Protein AF-A0A6B3EYC7-F1 (afdb_monomer_lite)

Secondary structure (DSSP, 8-state):
--EEEEEHHHHHTTT-S-SSGGGGGT-TTEEEEEEEEE-SSEEEEEEEEE-TTS-EEEEEEEEE---SS---SPPPGGGG--SSEEEEEE---------------SS----PPPGGGGS--

Radius of gyration: 22.08 Å; chains: 1; bounding box: 47×61×46 Å

pLDDT: mean 86.51, std 14.4, range [44.25, 98.5]

Structure (mmCIF, N/CA/C/O backbone):
data_AF-A0A6B3EYC7-F1
#
_entry.id   AF-A0A6B3EYC7-F1
#
loop_
_atom_site.group_PDB
_atom_site.id
_atom_site.type_symbol
_atom_site.label_atom_id
_atom_site.label_alt_id
_atom_site.label_comp_id
_atom_site.label_asym_id
_atom_site.label_entity_id
_atom_site.label_seq_id
_atom_site.pdbx_PDB_ins_code
_atom_site.Cartn_x
_atom_site.Cartn_y
_atom_site.Cartn_z
_atom_site.occupancy
_atom_site.B_iso_or_equiv
_atom_site.auth_seq_id
_atom_site.auth_comp_id
_atom_site.auth_asym_id
_atom_site.auth_atom_id
_atom_site.pdbx_PDB_model_num
ATOM 1 N N . MET A 1 1 ? 0.899 13.872 12.082 1.00 70.06 1 MET A N 1
ATOM 2 C CA . MET A 1 1 ? 0.372 12.594 11.564 1.00 70.06 1 MET A CA 1
ATOM 3 C C . MET A 1 1 ? 0.730 11.525 12.572 1.00 70.06 1 MET A C 1
ATOM 5 O O . MET A 1 1 ? 1.832 11.589 13.100 1.00 70.06 1 MET A O 1
ATOM 9 N N . THR A 1 2 ? -0.199 10.635 12.907 1.00 91.81 2 THR A N 1
ATOM 10 C CA . THR A 1 2 ? 0.110 9.493 13.775 1.00 91.81 2 THR A CA 1
ATOM 11 C C . THR A 1 2 ? 0.796 8.443 12.915 1.00 91.81 2 THR A C 1
ATOM 13 O O . THR A 1 2 ? 0.231 8.041 11.899 1.00 91.81 2 THR A O 1
ATOM 16 N N . THR A 1 3 ? 2.008 8.044 13.287 1.00 94.69 3 THR A N 1
ATOM 17 C CA . THR A 1 3 ? 2.764 6.989 12.608 1.00 94.69 3 THR A CA 1
ATOM 18 C C . THR A 1 3 ? 2.927 5.782 13.522 1.00 94.69 3 THR A C 1
ATOM 20 O O . THR A 1 3 ? 2.904 5.901 14.751 1.00 94.69 3 THR A O 1
ATOM 23 N N . ARG A 1 4 ? 3.073 4.610 12.910 1.00 96.19 4 ARG A N 1
ATOM 24 C CA . ARG A 1 4 ? 3.423 3.352 13.565 1.00 96.19 4 ARG A CA 1
ATOM 25 C C . ARG A 1 4 ? 4.529 2.688 12.754 1.00 96.19 4 ARG A C 1
ATOM 27 O O . ARG A 1 4 ? 4.495 2.731 11.530 1.00 96.19 4 ARG A O 1
ATOM 34 N N . GLN A 1 5 ? 5.489 2.080 13.439 1.00 97.19 5 GLN A N 1
ATOM 35 C CA . GLN A 1 5 ? 6.492 1.250 12.783 1.00 97.19 5 GLN A CA 1
ATOM 36 C C . GLN A 1 5 ? 5.984 -0.182 12.654 1.00 97.19 5 GLN A C 1
ATOM 38 O O . GLN A 1 5 ? 5.418 -0.730 13.605 1.00 97.19 5 GLN A O 1
ATOM 43 N N . PHE A 1 6 ? 6.203 -0.752 11.477 1.00 97.56 6 PHE A N 1
ATOM 44 C CA . PHE A 1 6 ? 6.027 -2.165 11.179 1.00 97.56 6 PHE A CA 1
ATOM 45 C C . PHE A 1 6 ? 7.372 -2.721 10.748 1.00 97.56 6 PHE A C 1
ATOM 47 O O . PHE A 1 6 ? 8.124 -2.041 10.057 1.00 97.56 6 PHE A O 1
ATOM 54 N N . THR A 1 7 ? 7.689 -3.941 11.143 1.00 97.25 7 THR A N 1
ATOM 55 C CA . THR A 1 7 ? 8.794 -4.671 10.527 1.00 97.25 7 THR A CA 1
ATOM 56 C C . THR A 1 7 ? 8.426 -5.061 9.099 1.00 97.25 7 THR A C 1
ATOM 58 O O . THR A 1 7 ? 7.249 -5.244 8.790 1.00 97.25 7 THR A O 1
ATOM 61 N N . VAL A 1 8 ? 9.424 -5.239 8.235 1.00 95.31 8 VAL A N 1
ATOM 62 C CA . VAL A 1 8 ? 9.197 -5.750 6.870 1.00 95.31 8 VAL A CA 1
ATOM 63 C C . VAL A 1 8 ? 8.467 -7.097 6.910 1.00 95.31 8 VAL A C 1
ATOM 65 O O . VAL A 1 8 ? 7.540 -7.310 6.143 1.00 95.31 8 VAL A O 1
ATOM 68 N N . SER A 1 9 ? 8.808 -7.963 7.871 1.00 95.62 9 SER A N 1
ATOM 69 C CA . SER A 1 9 ? 8.117 -9.244 8.075 1.00 95.62 9 SER A CA 1
ATOM 70 C C . SER A 1 9 ? 6.641 -9.072 8.442 1.00 95.62 9 SER A C 1
ATOM 72 O O . SER A 1 9 ? 5.804 -9.808 7.939 1.00 95.62 9 SER A O 1
ATOM 74 N N . GLU A 1 10 ? 6.306 -8.111 9.310 1.00 96.94 10 GLU A N 1
ATOM 75 C CA . GLU A 1 10 ? 4.906 -7.839 9.664 1.00 96.94 10 GLU A CA 1
ATOM 76 C C . GLU A 1 10 ? 4.110 -7.303 8.470 1.00 96.94 10 GLU A C 1
ATOM 78 O O . GLU A 1 10 ? 2.908 -7.535 8.395 1.00 96.94 10 GLU A O 1
ATOM 83 N N . LEU A 1 11 ? 4.753 -6.562 7.563 1.00 96.75 11 LEU A N 1
ATOM 84 C CA . LEU A 1 11 ? 4.118 -6.090 6.334 1.00 96.75 11 LEU A CA 1
ATOM 85 C C . LEU A 1 11 ? 3.932 -7.228 5.327 1.00 96.75 11 LEU A C 1
ATOM 87 O O . LEU A 1 11 ? 2.852 -7.343 4.756 1.00 96.75 11 LEU A O 1
ATOM 91 N N . ASP A 1 12 ? 4.920 -8.108 5.179 1.00 95.06 12 ASP A N 1
ATOM 92 C CA . ASP A 1 12 ? 4.841 -9.284 4.305 1.00 95.06 12 ASP A CA 1
ATOM 93 C C . ASP A 1 12 ? 3.698 -10.226 4.727 1.00 95.06 12 ASP A C 1
ATOM 95 O O . ASP A 1 12 ? 2.877 -10.622 3.901 1.00 95.06 12 ASP A O 1
ATOM 99 N N . ASP A 1 13 ? 3.540 -10.467 6.035 1.00 96.69 13 ASP A N 1
ATOM 100 C CA . ASP A 1 13 ? 2.414 -11.232 6.600 1.00 96.69 13 ASP A CA 1
ATOM 101 C C . ASP A 1 13 ? 1.037 -10.602 6.290 1.00 96.69 13 ASP A C 1
ATOM 103 O O . ASP A 1 13 ? 0.013 -11.289 6.303 1.00 96.69 13 ASP A O 1
ATOM 107 N N . LEU A 1 14 ? 0.997 -9.291 6.026 1.00 97.00 14 LEU A N 1
ATOM 108 C CA . LEU A 1 14 ? -0.201 -8.536 5.641 1.00 97.00 14 LEU A CA 1
ATOM 109 C C . LEU A 1 14 ? -0.358 -8.394 4.119 1.00 97.00 14 LEU A C 1
ATOM 111 O O . LEU A 1 14 ? -1.308 -7.740 3.684 1.00 97.00 14 LEU A O 1
ATOM 115 N N . GLY A 1 15 ? 0.549 -8.966 3.321 1.00 95.94 15 GLY A N 1
ATOM 116 C CA . GLY A 1 15 ? 0.579 -8.819 1.865 1.00 95.94 15 GLY A CA 1
ATOM 117 C C . GLY A 1 15 ? 1.003 -7.423 1.399 1.00 95.94 15 GLY A C 1
ATOM 118 O O . GLY A 1 15 ? 0.528 -6.952 0.370 1.00 95.94 15 GLY A O 1
ATOM 119 N N . VAL A 1 16 ? 1.832 -6.723 2.179 1.00 96.44 16 VAL A N 1
ATOM 120 C CA . VAL A 1 16 ? 2.273 -5.347 1.918 1.00 96.44 16 VAL A CA 1
ATOM 121 C C . VAL A 1 16 ? 3.765 -5.315 1.531 1.00 96.44 16 VAL A C 1
ATOM 123 O O . VAL A 1 16 ? 4.599 -5.701 2.349 1.00 96.44 16 VAL A O 1
ATOM 126 N N . PRO A 1 17 ? 4.133 -4.766 0.354 1.00 95.12 17 PRO A N 1
ATOM 127 C CA . PRO A 1 17 ? 3.236 -4.363 -0.728 1.00 95.12 17 PRO A CA 1
ATOM 128 C C . PRO A 1 17 ? 2.644 -5.586 -1.453 1.00 95.12 17 PRO A C 1
ATOM 130 O O . PRO A 1 17 ? 3.202 -6.681 -1.363 1.00 95.12 17 PRO A O 1
ATOM 133 N N . PRO A 1 18 ? 1.544 -5.415 -2.206 1.00 93.44 18 PRO A N 1
ATOM 134 C CA . PRO A 1 18 ? 1.041 -6.482 -3.062 1.00 93.44 18 PRO A CA 1
ATOM 135 C C . PRO A 1 18 ? 2.059 -6.814 -4.166 1.00 93.44 18 PRO A C 1
ATOM 137 O O . PRO A 1 18 ? 2.848 -5.956 -4.574 1.00 93.44 18 PRO A O 1
ATOM 140 N N . HIS A 1 19 ? 2.028 -8.043 -4.695 1.00 88.06 19 HIS A N 1
ATOM 141 C CA . HIS A 1 19 ? 2.902 -8.419 -5.81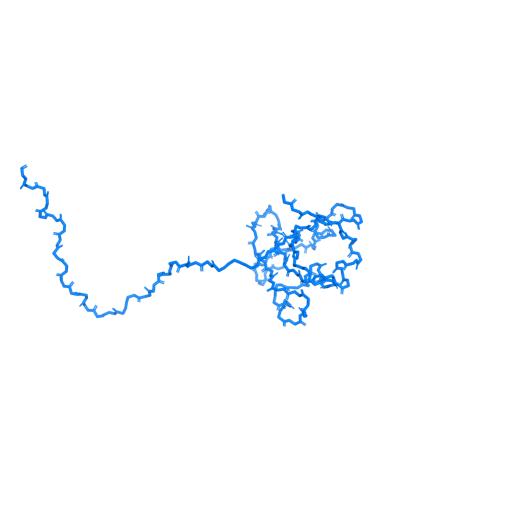4 1.00 88.06 19 HIS A CA 1
ATOM 142 C C . HIS A 1 19 ? 2.570 -7.624 -7.081 1.00 88.06 19 HIS A C 1
ATOM 144 O O . HIS A 1 19 ? 3.477 -7.262 -7.836 1.00 88.06 19 HIS A O 1
ATOM 150 N N . ARG A 1 20 ? 1.283 -7.340 -7.304 1.00 86.81 20 ARG A N 1
ATOM 151 C CA . ARG A 1 20 ? 0.780 -6.472 -8.365 1.00 86.81 20 ARG A CA 1
ATOM 152 C C . ARG A 1 20 ? -0.374 -5.596 -7.873 1.00 86.81 20 ARG A C 1
ATOM 154 O O . ARG A 1 20 ? -1.090 -6.002 -6.960 1.00 86.81 20 ARG A O 1
ATOM 161 N N . PRO A 1 21 ? -0.609 -4.424 -8.487 1.00 86.12 21 PRO A N 1
ATOM 162 C CA . PRO A 1 21 ? -1.718 -3.549 -8.107 1.00 86.12 21 PRO A CA 1
ATOM 163 C C . PRO A 1 21 ? -3.093 -4.227 -8.117 1.00 86.12 21 PRO A C 1
ATOM 165 O O . PRO A 1 21 ? -3.937 -3.902 -7.284 1.00 86.12 21 PRO A O 1
ATOM 168 N N . GLU A 1 22 ? -3.327 -5.155 -9.048 1.00 87.81 22 GLU A N 1
ATOM 169 C CA . GLU A 1 22 ? -4.579 -5.907 -9.156 1.00 87.81 22 GLU A CA 1
ATOM 170 C C . GLU A 1 22 ? -4.810 -6.902 -8.007 1.00 87.81 22 GLU A C 1
ATOM 172 O O . GLU A 1 22 ? -5.961 -7.191 -7.690 1.00 87.81 22 GLU A O 1
ATOM 177 N N . ASP A 1 23 ? -3.754 -7.355 -7.323 1.00 91.88 23 ASP A N 1
ATOM 178 C CA . ASP A 1 23 ? -3.860 -8.356 -6.250 1.00 91.88 23 ASP A CA 1
ATOM 179 C C . ASP A 1 23 ? -4.535 -7.794 -4.986 1.00 91.88 23 ASP A C 1
ATOM 181 O O . ASP A 1 23 ? -4.898 -8.543 -4.081 1.00 91.88 23 ASP A O 1
ATOM 185 N N . VAL A 1 24 ? -4.733 -6.472 -4.903 1.00 93.94 24 VAL A N 1
ATOM 186 C CA . VAL A 1 24 ? -5.447 -5.823 -3.791 1.00 93.94 24 VAL A CA 1
ATOM 187 C C . VAL A 1 24 ? -6.854 -6.391 -3.612 1.00 93.94 24 VAL A C 1
ATOM 189 O O . VAL A 1 24 ? -7.332 -6.471 -2.485 1.00 93.94 24 VAL A O 1
ATOM 192 N N . GLU A 1 25 ? -7.517 -6.796 -4.697 1.00 93.00 25 GLU A N 1
ATOM 193 C CA . GLU A 1 25 ? -8.865 -7.375 -4.629 1.00 93.00 25 GLU A CA 1
ATOM 194 C C . GLU A 1 25 ? -8.874 -8.795 -4.033 1.00 93.00 25 GLU A C 1
ATOM 196 O O . GLU A 1 25 ? -9.907 -9.236 -3.527 1.00 93.00 25 GLU A O 1
ATOM 201 N N . ASP A 1 26 ? -7.729 -9.483 -4.058 1.00 93.88 26 ASP A N 1
ATOM 202 C CA . ASP A 1 26 ? -7.566 -10.867 -3.605 1.00 93.88 26 ASP A CA 1
ATOM 203 C C . ASP A 1 26 ? -6.986 -10.976 -2.180 1.00 93.88 26 ASP A C 1
ATOM 205 O O . ASP A 1 26 ? -6.977 -12.066 -1.598 1.00 93.88 26 ASP A O 1
ATOM 209 N N . ILE A 1 27 ? -6.504 -9.871 -1.596 1.00 94.81 27 ILE A N 1
ATOM 210 C CA . ILE A 1 27 ? -5.878 -9.838 -0.265 1.00 94.81 27 ILE A CA 1
ATOM 211 C C . ILE A 1 27 ? -6.773 -9.077 0.725 1.00 94.81 27 ILE A C 1
ATOM 213 O O . ILE A 1 27 ? -6.837 -7.851 0.713 1.00 94.81 27 ILE A O 1
ATOM 217 N N . ASP A 1 28 ? -7.395 -9.806 1.660 1.00 95.50 28 ASP A N 1
ATOM 218 C CA . ASP A 1 28 ? -8.391 -9.286 2.620 1.00 95.50 28 ASP A CA 1
ATOM 219 C C . ASP A 1 28 ? -7.927 -8.081 3.464 1.00 95.50 28 ASP A C 1
ATOM 221 O O . ASP A 1 28 ? -8.739 -7.276 3.929 1.00 95.50 28 ASP A O 1
ATOM 225 N N . THR A 1 29 ? -6.627 -7.975 3.733 1.00 97.19 29 THR A N 1
ATOM 226 C CA . THR A 1 29 ? -6.035 -6.894 4.533 1.00 97.19 29 THR A CA 1
ATOM 227 C C . THR A 1 29 ? -5.819 -5.617 3.731 1.00 97.19 29 THR A C 1
ATOM 229 O O . THR A 1 29 ? -5.694 -4.552 4.340 1.00 97.19 29 THR A O 1
ATOM 232 N N . LEU A 1 30 ? -5.776 -5.679 2.399 1.00 97.56 30 LEU A N 1
ATOM 233 C CA . LEU A 1 30 ? -5.515 -4.529 1.540 1.00 97.56 30 LEU A CA 1
ATOM 234 C C . LEU A 1 30 ? -6.822 -3.840 1.142 1.00 97.56 30 LEU A C 1
ATOM 236 O O . LEU A 1 30 ? -7.846 -4.466 0.901 1.00 97.56 30 LEU A O 1
ATOM 240 N N . LEU A 1 31 ? -6.789 -2.511 1.091 1.00 96.75 31 LEU A N 1
ATOM 241 C CA . LEU A 1 31 ? -7.947 -1.683 0.745 1.00 96.75 31 LEU A CA 1
ATOM 242 C C . LEU A 1 31 ? -7.758 -0.938 -0.572 1.00 96.75 31 LEU A C 1
ATOM 244 O O . LEU A 1 31 ? -8.731 -0.669 -1.274 1.00 96.75 31 LEU A O 1
ATOM 248 N N . ALA A 1 32 ? -6.526 -0.524 -0.857 1.00 96.00 32 ALA A N 1
ATOM 249 C CA . ALA A 1 32 ? -6.180 0.202 -2.066 1.00 96.00 32 ALA A CA 1
ATOM 250 C C . ALA A 1 32 ? -4.673 0.141 -2.303 1.00 96.00 32 ALA A C 1
ATOM 252 O O . ALA A 1 32 ? -3.889 0.120 -1.352 1.00 96.00 32 ALA A O 1
ATOM 253 N N . ASP A 1 33 ? -4.287 0.219 -3.569 1.00 96.62 33 ASP A N 1
ATOM 254 C CA . ASP A 1 33 ? -2.923 0.507 -3.986 1.00 96.62 33 ASP A CA 1
ATOM 255 C C . ASP A 1 33 ? -2.944 1.651 -5.001 1.00 96.62 33 ASP A C 1
ATOM 257 O O . ASP A 1 33 ? -3.498 1.555 -6.099 1.00 96.62 33 ASP A O 1
ATOM 261 N N . GLU A 1 34 ? -2.390 2.782 -4.592 1.00 95.25 34 GLU A N 1
ATOM 262 C CA . GLU A 1 34 ? -2.519 4.049 -5.287 1.00 95.25 34 GLU A CA 1
ATOM 263 C C . GLU A 1 34 ? -1.196 4.439 -5.937 1.00 95.25 34 GLU A C 1
ATOM 265 O O . GLU A 1 34 ? -0.135 4.425 -5.315 1.00 95.25 34 GLU A O 1
ATOM 270 N N . TYR A 1 35 ? -1.262 4.879 -7.189 1.00 94.62 35 TYR A N 1
ATOM 271 C CA . TYR A 1 35 ? -0.135 5.553 -7.819 1.00 94.62 35 TYR A CA 1
ATOM 272 C C . TYR A 1 35 ? 0.099 6.926 -7.164 1.00 94.62 35 TYR A C 1
ATOM 274 O O . TYR A 1 35 ? -0.834 7.723 -7.046 1.00 94.62 35 TYR A O 1
ATOM 282 N N . VAL A 1 36 ? 1.349 7.219 -6.785 1.00 96.44 36 VAL A N 1
ATOM 283 C CA . VAL A 1 36 ? 1.749 8.517 -6.215 1.00 96.44 36 VAL A CA 1
ATOM 284 C C . VAL A 1 36 ? 2.482 9.350 -7.261 1.00 96.44 36 VAL A C 1
ATOM 286 O O . VAL A 1 36 ? 2.041 10.445 -7.613 1.00 96.44 36 VAL A O 1
ATOM 289 N N . THR A 1 37 ? 3.607 8.840 -7.768 1.00 95.81 37 THR A N 1
ATOM 290 C CA . THR A 1 37 ? 4.427 9.534 -8.767 1.00 95.81 37 THR A CA 1
ATOM 291 C C . THR A 1 37 ? 5.349 8.578 -9.518 1.00 95.81 37 THR A C 1
ATOM 293 O O . THR A 1 37 ? 5.767 7.548 -9.000 1.00 95.81 37 THR A O 1
ATOM 296 N N . THR A 1 38 ? 5.745 8.953 -10.729 1.00 94.12 38 THR A N 1
ATOM 297 C CA . THR A 1 38 ? 6.853 8.336 -11.459 1.00 94.12 38 THR A CA 1
ATOM 298 C C . THR A 1 38 ? 8.182 8.902 -10.954 1.00 94.12 38 THR A C 1
ATOM 300 O O . THR A 1 38 ? 8.332 10.115 -10.794 1.00 94.12 38 THR A O 1
ATOM 303 N N . LEU A 1 39 ? 9.149 8.020 -10.713 1.00 90.62 39 LEU A N 1
ATOM 304 C CA . LEU A 1 39 ? 10.559 8.332 -10.485 1.00 90.62 39 LEU A CA 1
ATOM 305 C C . LEU A 1 39 ? 11.345 8.132 -11.794 1.00 90.62 39 LEU A C 1
ATOM 307 O O . LEU A 1 39 ? 10.773 7.961 -12.868 1.00 90.62 39 LEU A O 1
ATOM 311 N N . LYS A 1 40 ? 12.682 8.184 -11.749 1.00 88.12 40 LYS A N 1
ATOM 312 C CA . LYS A 1 40 ? 13.495 8.112 -12.976 1.00 88.12 40 LYS A CA 1
ATOM 313 C C . LYS A 1 40 ? 13.352 6.775 -13.721 1.00 88.12 40 LYS A C 1
ATOM 315 O O . LYS A 1 40 ? 13.367 6.777 -14.948 1.00 88.12 40 LYS A O 1
ATOM 320 N N . TYR A 1 41 ? 13.262 5.665 -12.989 1.00 86.38 41 TYR A N 1
ATOM 321 C CA . TYR A 1 41 ? 13.231 4.306 -13.555 1.00 86.38 41 TYR A CA 1
ATOM 322 C C . TYR A 1 41 ? 12.137 3.415 -12.955 1.00 86.38 41 TYR A C 1
ATOM 324 O O . TYR A 1 41 ? 11.974 2.269 -13.357 1.00 86.38 41 TYR A O 1
ATOM 332 N N . THR A 1 42 ? 11.413 3.944 -11.983 1.00 91.25 42 THR A N 1
ATOM 333 C CA . THR A 1 42 ? 10.500 3.241 -11.084 1.00 91.25 42 THR A CA 1
ATOM 334 C C . THR A 1 42 ? 9.329 4.169 -10.796 1.00 91.25 42 THR A C 1
ATOM 336 O O . THR A 1 42 ? 9.297 5.314 -11.257 1.00 91.25 42 THR A O 1
ATOM 339 N N . GLN A 1 43 ? 8.346 3.699 -10.049 1.00 92.81 43 GLN A N 1
ATOM 340 C CA . GLN A 1 43 ? 7.246 4.513 -9.556 1.00 92.81 43 GLN A CA 1
ATOM 341 C C . GLN A 1 43 ? 7.129 4.369 -8.051 1.00 92.81 43 GLN A C 1
ATOM 343 O O . GLN A 1 43 ? 7.379 3.308 -7.489 1.00 92.81 43 GLN A O 1
ATOM 348 N N . GLN A 1 44 ? 6.701 5.448 -7.420 1.00 96.06 44 GLN A N 1
ATOM 349 C CA . GLN A 1 44 ? 6.280 5.443 -6.040 1.00 96.06 44 GLN A CA 1
ATOM 350 C C . GLN A 1 44 ? 4.778 5.169 -5.986 1.00 96.06 44 GLN A C 1
ATOM 352 O O . GLN A 1 44 ? 3.980 5.809 -6.685 1.00 96.06 44 GLN A O 1
ATOM 357 N N . ARG A 1 45 ? 4.403 4.210 -5.149 1.00 96.62 45 ARG A N 1
ATOM 358 C CA . ARG A 1 45 ? 3.026 3.794 -4.901 1.00 96.62 45 ARG A CA 1
ATOM 359 C C . ARG A 1 45 ? 2.731 3.867 -3.412 1.00 96.62 45 ARG A C 1
ATOM 361 O O . ARG A 1 45 ? 3.646 3.949 -2.593 1.00 96.62 45 ARG A O 1
ATOM 368 N N . ARG A 1 46 ? 1.450 3.868 -3.065 1.00 97.56 46 ARG A N 1
ATOM 369 C CA . ARG A 1 46 ? 0.967 3.902 -1.690 1.00 97.56 46 ARG A CA 1
ATOM 370 C C . ARG A 1 46 ? -0.092 2.837 -1.500 1.00 97.56 46 ARG A C 1
ATOM 372 O O . ARG A 1 46 ? -1.192 2.961 -2.031 1.00 97.56 46 ARG A O 1
ATOM 379 N N . VAL A 1 47 ? 0.220 1.852 -0.673 1.00 97.81 47 VAL A N 1
ATOM 380 C CA . VAL A 1 47 ? -0.726 0.810 -0.284 1.00 97.81 47 VAL A CA 1
ATOM 381 C C . VAL A 1 47 ? -1.401 1.179 1.029 1.00 97.81 47 VAL A C 1
ATOM 383 O O . VAL A 1 47 ? -0.770 1.703 1.950 1.00 97.81 47 VAL A O 1
ATOM 386 N N . ILE A 1 48 ? -2.705 0.930 1.093 1.00 98.19 48 ILE A N 1
ATOM 387 C CA . ILE A 1 48 ? -3.562 1.155 2.254 1.00 98.19 48 ILE A CA 1
ATOM 388 C C . ILE A 1 48 ? -4.051 -0.205 2.742 1.00 98.19 48 ILE A C 1
ATOM 390 O O . ILE A 1 48 ? -4.613 -0.968 1.959 1.00 98.19 48 ILE A O 1
ATOM 394 N N . PHE A 1 49 ? -3.876 -0.491 4.029 1.00 98.25 49 PHE A N 1
ATOM 395 C CA . PHE A 1 49 ? -4.177 -1.797 4.612 1.00 98.25 49 PHE A CA 1
ATOM 396 C C . PHE A 1 49 ? -4.773 -1.690 6.020 1.00 98.25 49 PHE A C 1
ATOM 398 O O . PHE A 1 49 ? -4.605 -0.684 6.716 1.00 98.25 49 PHE A O 1
ATOM 405 N N . VAL A 1 50 ? -5.478 -2.735 6.447 1.00 98.06 50 VAL A N 1
ATOM 406 C CA . VAL A 1 50 ? -5.993 -2.913 7.809 1.00 98.06 50 VAL A CA 1
ATOM 407 C C . VAL A 1 50 ? -5.013 -3.773 8.601 1.00 98.06 50 VAL A C 1
ATOM 409 O O . VAL A 1 50 ? -4.745 -4.916 8.244 1.00 98.06 50 VAL A O 1
ATOM 412 N N . ALA A 1 51 ? -4.481 -3.230 9.694 1.00 97.44 51 ALA A N 1
ATOM 413 C CA . ALA A 1 51 ? -3.582 -3.957 10.583 1.00 97.44 51 ALA A CA 1
ATOM 414 C C . ALA A 1 51 ? -4.359 -4.831 11.595 1.00 97.44 51 ALA A C 1
ATOM 416 O O . ALA A 1 51 ? -5.553 -4.611 11.821 1.0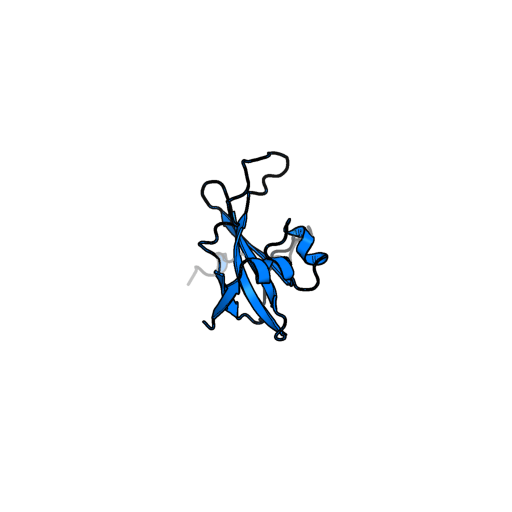0 97.44 51 ALA A O 1
ATOM 417 N N . PRO A 1 52 ? -3.697 -5.780 12.293 1.00 96.50 52 PRO A N 1
ATOM 418 C CA . PRO A 1 52 ? -4.353 -6.670 13.263 1.00 96.50 52 PRO A CA 1
ATOM 419 C C . PRO A 1 52 ? -5.011 -5.963 14.459 1.00 96.50 52 PRO A C 1
ATOM 421 O O . PRO A 1 52 ? -5.845 -6.546 15.147 1.00 96.50 52 PRO A O 1
ATOM 424 N N . ASP A 1 53 ? -4.646 -4.706 14.724 1.00 95.62 53 ASP A N 1
ATOM 425 C CA . ASP A 1 53 ? -5.285 -3.864 15.743 1.00 95.62 53 ASP A CA 1
ATOM 426 C C . ASP A 1 53 ? -6.613 -3.234 15.270 1.00 95.62 53 ASP A C 1
ATOM 428 O O . ASP A 1 53 ? -7.251 -2.493 16.024 1.00 95.62 53 ASP A O 1
ATOM 432 N N . GLY A 1 54 ? -7.033 -3.530 14.036 1.00 96.19 54 GLY A N 1
ATOM 433 C CA . GLY A 1 54 ? -8.254 -3.038 13.405 1.00 96.19 54 GLY A CA 1
ATOM 434 C C . GLY A 1 54 ? -8.153 -1.610 12.866 1.00 96.19 54 GLY A C 1
ATOM 435 O O . GLY A 1 54 ? -9.169 -1.059 12.440 1.00 96.19 54 GLY A O 1
ATOM 436 N N . ARG A 1 55 ? -6.969 -0.984 12.897 1.00 97.38 55 ARG A N 1
ATOM 437 C CA . ARG A 1 55 ? -6.745 0.358 12.345 1.00 97.38 55 ARG A CA 1
ATOM 438 C C . ARG A 1 55 ? -6.235 0.285 10.915 1.00 97.38 55 ARG A C 1
ATOM 440 O O . ARG A 1 55 ? -5.631 -0.699 10.497 1.00 97.38 55 ARG A O 1
ATOM 447 N N . THR A 1 56 ? -6.470 1.361 10.173 1.00 98.12 56 THR A N 1
ATOM 448 C CA . THR A 1 56 ? -6.033 1.485 8.784 1.00 98.12 56 THR A CA 1
ATOM 449 C C . THR A 1 56 ? -4.754 2.299 8.705 1.00 98.12 56 THR A C 1
ATOM 451 O O . THR A 1 56 ? -4.659 3.390 9.274 1.00 98.12 56 THR A O 1
ATOM 454 N N . TYR A 1 57 ? -3.787 1.785 7.960 1.00 98.50 57 TYR A N 1
ATOM 455 C CA . TYR A 1 57 ? -2.496 2.414 7.744 1.00 98.50 57 TYR A CA 1
ATOM 456 C C . TYR A 1 57 ? -2.202 2.535 6.252 1.00 98.50 57 TYR A C 1
ATOM 458 O O . TYR A 1 57 ? -2.773 1.816 5.435 1.00 98.50 57 TYR A O 1
ATOM 466 N N . ALA A 1 58 ? -1.323 3.469 5.908 1.00 98.12 58 ALA A N 1
ATOM 467 C CA . ALA A 1 58 ? -0.785 3.629 4.571 1.00 98.12 58 ALA A CA 1
ATOM 468 C C . ALA A 1 58 ? 0.741 3.624 4.620 1.00 98.12 58 ALA A C 1
ATOM 470 O O . ALA A 1 58 ? 1.334 4.276 5.485 1.00 98.12 58 ALA A O 1
ATOM 471 N N . VAL A 1 59 ? 1.359 2.922 3.676 1.00 97.75 59 VAL A N 1
ATOM 472 C CA . VAL A 1 59 ? 2.810 2.910 3.492 1.00 97.75 59 VAL A CA 1
ATOM 473 C C . VAL A 1 59 ? 3.137 3.158 2.026 1.00 97.75 59 VAL A C 1
ATOM 475 O O . VAL A 1 59 ? 2.434 2.690 1.129 1.00 97.75 59 VAL A O 1
ATOM 478 N N . GLU A 1 60 ? 4.172 3.954 1.788 1.00 97.25 60 GLU A N 1
ATOM 479 C CA . GLU A 1 60 ? 4.695 4.177 0.445 1.00 97.25 60 GLU A CA 1
ATOM 480 C C . GLU A 1 60 ? 5.768 3.136 0.139 1.00 97.25 60 GLU A C 1
ATOM 482 O O . GLU A 1 60 ? 6.525 2.734 1.022 1.00 97.25 60 GLU A O 1
ATOM 487 N N . TYR A 1 61 ? 5.821 2.695 -1.110 1.00 96.06 61 TYR A N 1
ATOM 488 C CA . TYR A 1 61 ? 6.808 1.739 -1.590 1.00 96.06 61 TYR A CA 1
ATOM 489 C C . TYR A 1 61 ? 7.164 2.042 -3.047 1.00 96.06 61 TYR A C 1
ATOM 491 O O . TYR A 1 61 ? 6.405 2.679 -3.786 1.00 96.06 61 TYR A O 1
ATOM 499 N N . GLU A 1 62 ? 8.350 1.617 -3.452 1.00 94.50 62 GLU A N 1
ATOM 500 C CA . GLU A 1 62 ? 8.863 1.740 -4.804 1.00 94.50 62 GLU A CA 1
ATOM 501 C C . GLU A 1 62 ? 8.568 0.459 -5.588 1.00 94.50 62 GLU A C 1
ATOM 503 O O . GLU A 1 62 ? 8.867 -0.652 -5.150 1.00 94.50 62 GLU A O 1
ATOM 508 N N . ALA A 1 63 ? 7.988 0.623 -6.771 1.00 91.44 63 ALA A N 1
ATOM 509 C CA . ALA A 1 63 ? 7.639 -0.459 -7.676 1.00 91.44 63 ALA A CA 1
ATOM 510 C C . ALA A 1 63 ? 8.199 -0.197 -9.076 1.00 91.44 63 ALA A C 1
ATOM 512 O O . ALA A 1 63 ? 8.534 0.933 -9.447 1.00 91.44 63 ALA A O 1
ATOM 513 N N . GLN A 1 64 ? 8.263 -1.247 -9.889 1.00 89.00 64 GLN A N 1
ATOM 514 C CA . GLN A 1 64 ? 8.581 -1.104 -11.307 1.00 89.00 64 GLN A CA 1
ATOM 515 C C . GLN A 1 64 ? 7.511 -0.283 -12.027 1.00 89.00 64 GLN A C 1
ATOM 517 O O . GLN A 1 64 ? 6.347 -0.250 -11.620 1.00 89.00 64 GLN A O 1
ATOM 522 N N . LEU A 1 65 ? 7.915 0.388 -13.105 1.00 86.69 65 LEU A N 1
ATOM 523 C CA . LEU A 1 65 ? 6.971 1.046 -13.999 1.00 86.69 65 LEU A CA 1
ATOM 524 C C . LEU A 1 65 ? 6.136 -0.007 -14.729 1.00 86.69 65 LEU A C 1
ATOM 526 O O . LEU A 1 65 ? 6.688 -0.870 -15.405 1.00 86.69 65 LEU A O 1
ATOM 530 N N . ASP A 1 66 ? 4.816 0.116 -14.641 1.00 73.69 66 ASP A N 1
ATOM 531 C CA . ASP A 1 66 ? 3.893 -0.666 -15.457 1.00 73.69 66 ASP A CA 1
ATOM 532 C C . ASP A 1 66 ? 3.764 -0.006 -16.840 1.00 73.69 66 ASP A C 1
ATOM 534 O O . ASP A 1 66 ? 2.978 0.923 -17.045 1.00 73.69 66 ASP A O 1
ATOM 538 N N . LEU A 1 67 ? 4.629 -0.416 -17.773 1.00 72.75 67 LEU A N 1
ATOM 539 C CA . LEU A 1 67 ? 4.634 0.055 -19.165 1.00 72.75 67 LEU A CA 1
ATOM 540 C C . LEU A 1 67 ? 4.041 -0.982 -20.137 1.00 72.75 67 LEU A C 1
ATOM 542 O O . LEU A 1 67 ? 4.313 -0.919 -21.341 1.00 72.75 67 LEU A O 1
ATOM 546 N N . GLY A 1 68 ? 3.235 -1.927 -19.640 1.00 71.25 68 GLY A N 1
ATOM 547 C CA . GLY A 1 68 ? 2.690 -3.028 -20.436 1.00 71.25 68 GLY A CA 1
ATOM 548 C C . GLY A 1 68 ? 3.769 -4.024 -20.876 1.00 71.25 68 GLY A C 1
ATOM 549 O O . GLY A 1 68 ? 4.598 -4.440 -20.076 1.00 71.25 68 GLY A O 1
ATOM 550 N N . ASP A 1 69 ? 3.784 -4.391 -22.162 1.00 62.62 69 ASP A N 1
ATOM 551 C CA . ASP A 1 69 ? 4.638 -5.459 -22.727 1.00 62.62 69 ASP A CA 1
ATOM 552 C C . ASP A 1 69 ? 6.156 -5.156 -22.744 1.00 62.62 69 ASP A C 1
ATOM 554 O O . ASP A 1 69 ? 6.947 -5.923 -23.299 1.00 62.62 69 ASP A O 1
ATOM 558 N N . PHE A 1 70 ? 6.590 -4.027 -22.184 1.00 60.81 70 PHE A N 1
ATOM 559 C CA . PHE A 1 70 ? 8.001 -3.672 -22.082 1.00 60.81 70 PHE A CA 1
ATOM 560 C C . PHE A 1 70 ? 8.521 -4.019 -20.689 1.00 60.81 70 PHE A C 1
ATOM 562 O O . PHE A 1 70 ? 8.347 -3.255 -19.743 1.00 60.81 70 PHE A O 1
ATOM 569 N N . GLU A 1 71 ? 9.203 -5.159 -20.579 1.00 54.84 71 GLU A N 1
ATOM 570 C CA . GLU A 1 71 ? 9.916 -5.536 -19.358 1.00 54.84 71 GLU A CA 1
ATOM 571 C C . GLU A 1 71 ? 11.023 -4.507 -19.066 1.00 54.84 71 GLU A C 1
ATOM 573 O O . GLU A 1 71 ? 11.960 -4.331 -19.853 1.00 54.84 71 GLU A O 1
ATOM 578 N N . LEU A 1 72 ? 10.924 -3.809 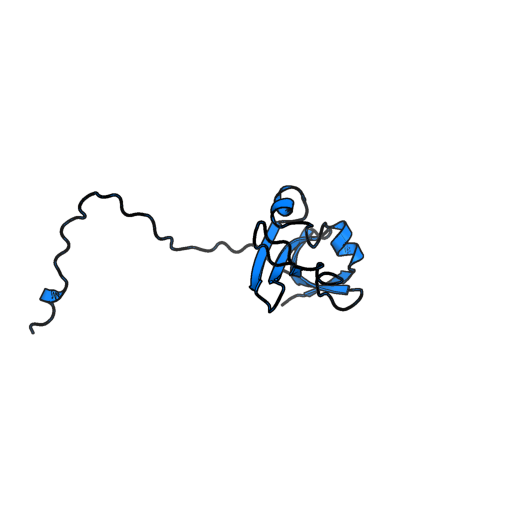-17.932 1.00 65.75 72 LEU A N 1
ATOM 579 C CA . LEU A 1 72 ? 11.979 -2.930 -17.436 1.00 65.75 72 LEU A CA 1
ATOM 580 C C . LEU A 1 72 ? 12.562 -3.465 -16.133 1.00 65.75 72 LEU A C 1
ATOM 582 O O . LEU A 1 72 ? 11.905 -3.420 -15.100 1.00 65.75 72 LEU A O 1
ATOM 586 N N . GLY A 1 73 ? 13.847 -3.820 -16.197 1.00 64.06 73 GLY A N 1
ATOM 587 C CA . GLY A 1 73 ? 14.751 -3.944 -15.052 1.00 64.06 73 GLY A CA 1
ATOM 588 C C . GLY A 1 73 ? 14.356 -4.978 -13.999 1.00 64.06 73 GLY A C 1
ATOM 589 O O . GLY A 1 73 ? 13.353 -5.670 -14.114 1.00 64.06 73 GLY A O 1
ATOM 590 N N . ASP A 1 74 ? 15.177 -5.073 -12.959 1.00 71.75 74 ASP A N 1
ATOM 591 C CA . ASP A 1 74 ? 14.827 -5.789 -11.734 1.00 71.75 74 ASP A CA 1
ATOM 592 C C . ASP A 1 74 ? 13.984 -4.873 -10.831 1.00 71.75 74 ASP A C 1
ATOM 594 O O . ASP A 1 74 ? 14.081 -3.641 -10.945 1.00 71.75 74 ASP A O 1
ATOM 598 N N . PRO A 1 75 ? 13.113 -5.420 -9.967 1.00 75.25 75 PRO A N 1
ATOM 599 C CA . PRO A 1 75 ? 12.384 -4.605 -9.008 1.00 75.25 75 PRO A CA 1
ATOM 600 C C . PRO A 1 75 ? 13.360 -3.889 -8.062 1.00 75.25 75 PRO A C 1
ATOM 602 O O . PRO A 1 75 ? 14.463 -4.395 -7.818 1.00 75.25 75 PRO A O 1
ATOM 605 N N . PRO A 1 76 ? 12.984 -2.713 -7.524 1.00 84.44 76 PRO A N 1
ATOM 606 C CA . PRO A 1 76 ? 13.771 -2.054 -6.491 1.00 84.44 76 PRO A CA 1
ATOM 607 C C . PRO A 1 76 ? 14.035 -3.021 -5.331 1.00 84.44 76 PRO A C 1
ATOM 609 O O . PRO A 1 76 ? 13.113 -3.737 -4.926 1.00 84.44 76 PRO A O 1
ATOM 612 N N . PRO A 1 77 ? 15.261 -3.056 -4.784 1.00 85.75 77 PRO A N 1
ATOM 613 C CA . PRO A 1 77 ? 15.533 -3.858 -3.601 1.00 85.75 77 PRO A CA 1
ATOM 614 C C . PRO A 1 77 ? 14.640 -3.385 -2.454 1.00 85.75 77 PRO A C 1
ATOM 616 O O . PRO A 1 77 ? 14.465 -2.179 -2.267 1.00 85.75 77 PRO A O 1
ATOM 619 N N . ASP A 1 78 ? 14.060 -4.342 -1.730 1.00 88.81 78 ASP A N 1
ATOM 620 C CA . ASP A 1 78 ? 13.225 -4.118 -0.544 1.00 88.81 78 ASP A CA 1
ATOM 621 C C . ASP A 1 78 ? 12.135 -3.052 -0.743 1.00 88.81 78 ASP A C 1
ATOM 623 O O . ASP A 1 78 ? 11.781 -2.320 0.177 1.00 88.81 78 ASP A O 1
ATOM 627 N N . TYR A 1 79 ? 11.619 -2.932 -1.973 1.00 91.50 79 TYR A N 1
ATOM 628 C CA . TYR A 1 79 ? 10.590 -1.958 -2.342 1.00 91.50 79 TYR A CA 1
ATOM 629 C C . TYR A 1 79 ? 10.984 -0.501 -2.039 1.00 91.50 79 TYR A C 1
ATOM 631 O O . TYR A 1 79 ? 10.127 0.344 -1.785 1.00 91.50 79 TYR A O 1
ATOM 639 N N . GLY A 1 80 ? 12.286 -0.194 -2.037 1.00 90.81 80 GLY A N 1
ATOM 640 C CA . GLY A 1 80 ? 12.805 1.130 -1.687 1.00 90.81 80 GLY A CA 1
ATOM 641 C C . GLY A 1 80 ? 12.711 1.470 -0.194 1.00 90.81 80 GLY A C 1
A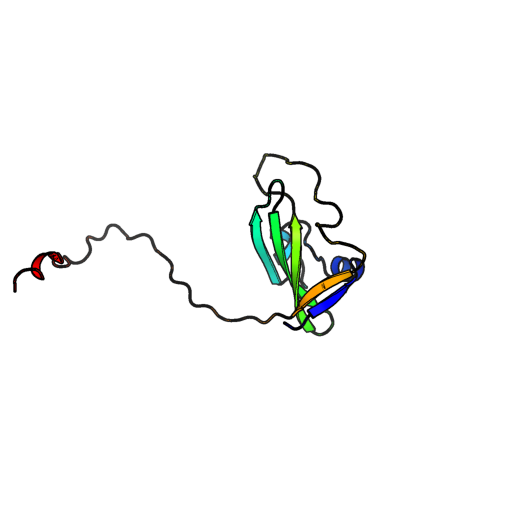TOM 642 O O . GLY A 1 80 ? 12.857 2.637 0.169 1.00 90.81 80 GLY A O 1
ATOM 643 N N . TRP A 1 81 ? 12.450 0.488 0.674 1.00 94.56 81 TRP A N 1
ATOM 644 C CA . T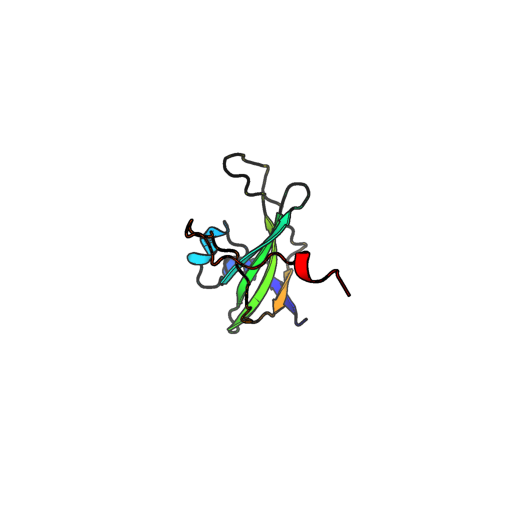RP A 1 81 ? 12.472 0.672 2.122 1.00 94.56 81 TRP A CA 1
ATOM 645 C C . TRP A 1 81 ? 13.892 0.596 2.677 1.00 94.56 81 TRP A C 1
ATOM 647 O O . TRP A 1 81 ? 14.679 -0.282 2.329 1.00 94.56 81 TRP A O 1
ATOM 657 N N . ASP A 1 82 ? 14.203 1.507 3.596 1.00 89.69 82 ASP A N 1
ATOM 658 C CA . ASP A 1 82 ? 15.494 1.547 4.272 1.00 89.69 82 ASP A CA 1
ATOM 659 C C . ASP A 1 82 ? 15.418 0.836 5.636 1.00 89.69 82 ASP A C 1
ATOM 661 O O . ASP A 1 82 ? 14.894 1.375 6.613 1.00 89.69 82 ASP A O 1
ATOM 665 N N . GLY A 1 83 ? 16.019 -0.353 5.724 1.00 91.12 83 GLY A N 1
ATOM 666 C CA . GLY A 1 83 ? 16.171 -1.114 6.969 1.00 91.12 83 GLY A CA 1
ATOM 667 C C . GLY A 1 83 ? 15.025 -2.085 7.272 1.00 91.12 83 GLY A C 1
ATOM 668 O O . GLY A 1 83 ? 14.181 -2.370 6.433 1.00 91.12 83 GLY A O 1
ATOM 669 N N . ASP A 1 84 ? 15.009 -2.616 8.497 1.00 94.38 84 ASP A N 1
ATOM 670 C CA . ASP A 1 84 ? 14.101 -3.711 8.885 1.00 94.38 84 ASP A CA 1
ATOM 671 C C . ASP A 1 84 ? 12.689 -3.243 9.267 1.00 94.38 84 ASP A C 1
ATOM 673 O O . ASP A 1 84 ? 11.808 -4.066 9.537 1.00 94.38 84 ASP A O 1
ATOM 677 N N . THR A 1 85 ? 12.475 -1.928 9.349 1.00 96.44 85 THR A N 1
ATOM 678 C CA . THR A 1 85 ? 11.215 -1.327 9.786 1.00 96.44 85 THR A CA 1
ATOM 679 C C . THR A 1 85 ? 10.784 -0.207 8.865 1.00 96.44 85 THR A C 1
ATOM 681 O O . THR A 1 85 ? 11.601 0.624 8.479 1.00 96.44 85 THR A O 1
ATOM 684 N N . VAL A 1 86 ? 9.482 -0.115 8.630 1.00 97.12 86 VAL A N 1
ATOM 685 C CA . VAL A 1 86 ? 8.858 0.879 7.768 1.00 97.12 86 VAL A CA 1
ATOM 686 C C . VAL A 1 86 ? 7.865 1.706 8.575 1.00 97.12 86 VAL A C 1
ATOM 688 O O . VAL A 1 86 ? 7.088 1.184 9.382 1.00 97.12 86 VAL A O 1
ATOM 691 N N . GLU A 1 87 ? 7.892 3.020 8.372 1.00 96.81 87 GLU A N 1
ATOM 692 C CA . GLU A 1 87 ? 6.924 3.926 8.978 1.00 96.81 87 GLU A CA 1
ATOM 693 C C . GLU A 1 87 ? 5.625 3.932 8.169 1.00 96.81 87 GLU A C 1
ATOM 695 O O . GLU A 1 87 ? 5.594 4.362 7.018 1.00 96.81 87 GLU A O 1
ATOM 700 N N . ALA A 1 88 ? 4.532 3.506 8.796 1.00 97.50 88 ALA A N 1
ATOM 701 C CA . ALA A 1 88 ? 3.198 3.584 8.224 1.00 97.50 88 ALA A CA 1
ATOM 702 C C . ALA A 1 88 ? 2.388 4.701 8.895 1.00 97.50 88 ALA A C 1
ATOM 704 O O . ALA A 1 88 ? 2.420 4.890 10.117 1.00 97.50 88 ALA A O 1
ATOM 705 N N . VAL A 1 89 ? 1.631 5.449 8.097 1.00 98.00 89 VAL A N 1
ATOM 706 C CA . VAL A 1 89 ? 0.792 6.562 8.556 1.00 98.00 89 VAL A CA 1
ATOM 707 C C . VAL A 1 89 ? -0.622 6.054 8.815 1.00 98.00 89 VAL A C 1
ATOM 709 O O . VAL A 1 89 ? -1.216 5.432 7.943 1.00 98.00 89 VAL A O 1
ATOM 712 N N . GLU A 1 90 ? -1.193 6.333 9.988 1.00 98.06 90 GLU A N 1
ATOM 713 C CA . GLU A 1 90 ? -2.598 6.002 10.272 1.00 98.06 90 GLU A CA 1
ATOM 714 C C . GLU A 1 90 ? -3.529 6.868 9.405 1.00 98.06 90 GLU A C 1
ATOM 716 O O . GLU A 1 90 ? -3.419 8.101 9.391 1.00 98.06 90 GLU A O 1
ATOM 721 N N . VAL A 1 91 ? -4.461 6.232 8.695 1.00 97.06 91 VAL A N 1
ATOM 722 C CA . VAL A 1 91 ? -5.405 6.888 7.778 1.00 97.06 91 VAL A CA 1
ATOM 723 C C . VAL A 1 91 ? -6.846 6.488 8.088 1.00 97.06 91 VAL A C 1
ATOM 725 O O . VAL A 1 91 ? -7.119 5.534 8.809 1.00 97.06 91 VAL A O 1
ATOM 728 N N . LYS A 1 92 ? -7.803 7.248 7.551 1.00 95.25 92 LYS A N 1
ATOM 729 C CA . LYS A 1 92 ? -9.234 6.945 7.652 1.00 95.25 92 LYS A CA 1
ATOM 730 C C . LYS A 1 92 ? -9.934 7.276 6.335 1.00 95.25 92 LYS A C 1
ATOM 732 O O . LYS A 1 92 ? -9.512 8.226 5.670 1.00 95.25 92 LYS A O 1
ATOM 737 N N . PRO A 1 93 ? -11.019 6.572 5.979 1.00 91.50 93 PRO A N 1
ATOM 738 C CA . PRO A 1 93 ? -11.794 6.910 4.796 1.00 91.50 93 PRO A CA 1
ATOM 739 C C . PRO A 1 93 ? -12.416 8.303 4.946 1.00 91.50 93 PRO A C 1
ATOM 741 O O . PRO A 1 93 ? -12.993 8.642 5.984 1.00 91.50 93 PRO A O 1
ATOM 744 N N . VAL A 1 94 ? -12.307 9.111 3.892 1.00 92.25 94 VAL A N 1
ATOM 745 C CA . VAL A 1 94 ? -12.953 10.424 3.795 1.00 92.25 94 VAL A CA 1
ATOM 746 C C . VAL A 1 94 ? -13.724 10.479 2.476 1.00 92.25 94 VAL A C 1
ATOM 748 O O . VAL A 1 94 ? -13.107 10.384 1.414 1.00 92.25 94 VAL A O 1
ATOM 751 N N . PRO A 1 95 ? -15.062 10.627 2.503 1.00 88.75 95 PRO A N 1
ATOM 752 C CA . PRO A 1 95 ? -15.836 10.757 1.278 1.00 88.75 95 PRO A CA 1
ATOM 753 C C . PRO A 1 95 ? -15.451 12.054 0.562 1.00 88.75 95 PRO A C 1
ATOM 755 O O . PRO A 1 95 ? -15.424 13.125 1.169 1.00 88.75 95 PRO A O 1
ATOM 758 N N . THR A 1 96 ? -15.172 11.951 -0.736 1.00 86.75 96 THR A N 1
ATOM 759 C CA . THR A 1 96 ? -14.799 13.090 -1.582 1.00 86.75 96 THR A CA 1
ATOM 760 C C . THR A 1 96 ? -15.802 13.237 -2.719 1.00 86.75 96 THR A C 1
ATOM 762 O O . THR A 1 96 ? -16.222 12.249 -3.317 1.00 86.75 96 THR A O 1
ATOM 765 N N . LEU A 1 97 ? -16.196 14.476 -3.020 1.00 92.44 97 LEU A N 1
ATOM 766 C CA . LEU A 1 97 ? -16.989 14.801 -4.205 1.00 92.44 97 LEU A CA 1
ATOM 767 C C . LEU A 1 97 ? -16.043 15.058 -5.381 1.00 92.44 97 LEU A C 1
ATOM 769 O O . LEU A 1 97 ? -15.169 15.919 -5.284 1.00 92.44 97 LEU A O 1
ATOM 773 N N . ALA A 1 98 ? -16.237 14.344 -6.489 1.00 89.75 98 ALA A N 1
ATOM 774 C CA . ALA A 1 98 ? -15.485 14.546 -7.723 1.00 89.75 98 ALA A CA 1
ATOM 775 C C . ALA A 1 98 ? -16.398 15.108 -8.822 1.00 89.75 98 ALA A C 1
ATOM 777 O O . ALA A 1 98 ? -17.488 14.589 -9.061 1.00 89.75 98 ALA A O 1
ATOM 778 N N . ILE A 1 99 ? -15.941 16.161 -9.505 1.00 91.44 99 ILE A N 1
ATOM 779 C CA . ILE A 1 99 ? -16.560 16.628 -10.750 1.00 91.44 99 ILE A CA 1
ATOM 780 C C . ILE A 1 99 ? -15.975 15.787 -11.883 1.00 91.44 99 ILE A C 1
ATOM 782 O O . ILE A 1 99 ? -14.759 15.769 -12.075 1.00 91.44 99 ILE A O 1
ATOM 786 N N . ARG A 1 100 ? -16.837 15.111 -12.642 1.00 91.75 100 ARG A N 1
ATOM 787 C CA . ARG A 1 100 ? -16.458 14.336 -13.826 1.00 91.75 100 ARG A CA 1
ATOM 788 C C . ARG A 1 100 ? -17.001 15.016 -15.079 1.00 91.75 100 ARG A C 1
ATOM 790 O O . ARG A 1 100 ? -18.125 15.506 -15.079 1.00 91.75 100 ARG A O 1
ATOM 797 N N . TRP A 1 101 ? -16.202 15.027 -16.140 1.00 89.81 101 TRP A N 1
ATOM 798 C CA . TRP A 1 101 ? -16.673 15.379 -17.476 1.00 89.81 101 TRP A CA 1
ATOM 799 C C . TRP A 1 101 ? -17.292 14.144 -18.125 1.00 89.81 101 TRP A C 1
ATOM 801 O O . TRP A 1 101 ? -16.658 13.087 -18.176 1.00 89.81 101 TRP A O 1
ATOM 811 N N . GLU A 1 102 ? -18.520 14.280 -18.606 1.00 91.25 102 GLU A N 1
ATOM 812 C CA . GLU A 1 102 ? -19.215 13.243 -19.363 1.00 91.25 102 GLU A CA 1
ATOM 813 C C . GLU A 1 102 ? -19.239 13.625 -20.848 1.00 91.25 102 GLU A C 1
ATOM 815 O O . GLU A 1 102 ? -19.224 14.821 -21.169 1.00 91.25 102 GLU A O 1
ATOM 820 N N . PRO A 1 103 ? -19.231 12.642 -21.767 1.00 85.94 103 PRO A N 1
ATOM 821 C CA . PRO A 1 103 ? -19.491 12.910 -23.173 1.00 85.94 103 PRO A CA 1
ATOM 822 C C . PRO A 1 103 ? -20.810 13.672 -23.320 1.00 85.94 103 PRO A C 1
ATOM 824 O O . PRO A 1 103 ? -21.798 13.345 -22.668 1.00 85.94 103 PRO A O 1
ATOM 827 N N . VAL A 1 104 ? -20.822 14.696 -24.168 1.00 86.06 104 VAL A N 1
ATOM 828 C CA . VAL A 1 104 ? -22.069 15.352 -24.561 1.00 86.06 104 VAL A CA 1
ATOM 829 C C . VAL A 1 104 ? -22.650 14.514 -25.693 1.00 86.06 104 VAL A C 1
ATOM 831 O O . VAL A 1 104 ? -22.019 14.412 -26.744 1.00 86.06 104 VAL A O 1
ATOM 834 N N . ASP A 1 105 ? -23.807 13.890 -25.475 1.00 81.25 105 ASP A N 1
ATOM 835 C CA . ASP A 1 105 ? -24.566 13.286 -26.571 1.00 81.25 105 ASP A CA 1
ATOM 836 C C . ASP A 1 105 ? -24.915 14.380 -27.596 1.00 81.25 105 ASP A C 1
ATOM 838 O O . ASP A 1 105 ? -25.214 15.512 -27.210 1.00 81.25 105 ASP A O 1
ATOM 842 N N . ASP A 1 106 ? -24.881 14.056 -28.894 1.00 67.56 106 ASP A N 1
ATOM 843 C CA . ASP A 1 106 ? -25.134 14.959 -30.039 1.00 67.56 106 ASP A CA 1
ATOM 844 C C . ASP A 1 106 ? -26.587 15.500 -30.109 1.00 67.56 106 ASP A C 1
ATOM 846 O O . ASP A 1 106 ? -27.125 15.798 -31.180 1.00 67.56 106 ASP A O 1
ATOM 850 N N . GLU A 1 107 ? -27.269 15.656 -28.976 1.00 67.19 107 GLU A N 1
ATOM 851 C CA . GLU A 1 107 ? -28.464 16.479 -28.916 1.00 67.19 107 GLU A CA 1
ATOM 852 C C . GLU A 1 107 ? -28.048 17.954 -29.007 1.00 67.19 107 GLU A C 1
ATOM 854 O O . GLU A 1 107 ? -27.263 18.437 -28.183 1.00 67.19 107 GLU A O 1
ATOM 859 N N . PRO A 1 108 ? -28.549 18.715 -29.997 1.00 61.97 108 PRO A N 1
ATOM 860 C CA . PRO A 1 108 ? -28.253 20.134 -30.094 1.00 61.97 108 PRO A CA 1
ATOM 861 C C . PRO A 1 108 ? -28.723 20.823 -28.811 1.00 61.97 108 PRO A C 1
ATOM 863 O O . PRO A 1 108 ? -29.922 20.964 -28.563 1.00 61.97 108 PRO A O 1
ATOM 866 N N . GLY A 1 109 ? -27.761 21.235 -27.981 1.00 62.41 109 GLY A N 1
ATOM 867 C CA . GLY A 1 109 ? -28.039 21.897 -26.714 1.00 62.41 109 GLY A CA 1
ATOM 868 C C . GLY A 1 109 ? -28.940 23.124 -26.913 1.00 62.41 109 GLY A C 1
ATOM 869 O O . GLY A 1 109 ? -28.872 23.780 -27.959 1.00 62.41 109 GLY A O 1
ATOM 870 N N . PRO A 1 110 ? -29.791 23.472 -25.928 1.00 62.69 110 PRO A N 1
ATOM 871 C CA . PRO A 1 110 ? -30.656 24.637 -26.038 1.00 62.69 110 PRO A CA 1
ATOM 872 C C . PRO A 1 110 ? -29.797 25.868 -26.322 1.00 62.69 110 PRO A C 1
ATOM 874 O O . PRO A 1 110 ? -28.821 26.118 -25.616 1.00 62.69 110 PRO A O 1
ATOM 877 N N . ASN A 1 111 ? -30.161 26.595 -27.381 1.00 61.12 111 ASN A N 1
ATOM 878 C CA . ASN A 1 111 ? -29.478 27.768 -27.920 1.00 61.12 111 ASN A CA 1
ATOM 879 C C . ASN A 1 111 ? -29.169 28.779 -26.797 1.00 61.12 111 ASN A C 1
ATOM 881 O O . ASN A 1 111 ? -30.004 29.620 -26.458 1.00 61.12 111 ASN A O 1
ATOM 885 N N . ARG A 1 112 ? -27.996 28.662 -26.159 1.00 57.44 112 ARG A N 1
ATOM 886 C CA . ARG A 1 112 ? -27.577 29.596 -25.113 1.00 57.44 112 ARG A CA 1
ATOM 887 C C . ARG A 1 112 ? -27.193 30.899 -25.810 1.00 57.44 112 ARG A C 1
ATOM 889 O O . ARG A 1 112 ? -26.359 30.860 -26.716 1.00 57.44 112 ARG A O 1
ATOM 896 N N . PRO A 1 113 ? -27.777 32.046 -25.428 1.00 53.19 113 PRO A N 1
ATOM 897 C CA . PRO A 1 113 ? -27.391 33.319 -26.015 1.00 53.19 113 PRO A CA 1
ATOM 898 C C . PRO A 1 113 ? -25.890 33.537 -25.794 1.00 53.19 113 PRO A C 1
ATOM 900 O O . PRO A 1 113 ? -25.389 33.377 -24.678 1.00 53.19 113 PRO A O 1
ATOM 903 N N . ARG A 1 114 ? -25.168 33.855 -26.876 1.00 56.66 114 ARG A N 1
ATOM 904 C CA . ARG A 1 114 ? -23.742 34.193 -26.819 1.00 56.66 114 ARG A CA 1
ATOM 905 C C . ARG A 1 114 ? -23.528 35.338 -25.828 1.00 56.66 114 ARG A C 1
ATOM 907 O O . ARG A 1 114 ? -24.266 36.321 -25.837 1.00 56.66 114 ARG A O 1
ATOM 914 N N . LEU A 1 115 ? -22.482 35.210 -25.014 1.00 55.75 115 LEU A N 1
ATOM 915 C CA . LEU A 1 115 ? -22.032 36.176 -24.001 1.00 55.75 115 LEU A CA 1
ATOM 916 C C . LEU A 1 115 ? -21.557 37.528 -24.577 1.00 55.75 115 LEU A C 1
ATOM 918 O O . LEU A 1 115 ? -21.090 38.380 -23.829 1.00 55.75 115 LEU A O 1
ATOM 922 N N . ASP A 1 116 ? -21.722 37.756 -25.880 1.00 53.25 116 ASP A N 1
ATOM 923 C CA . ASP A 1 116 ? -21.320 38.984 -26.574 1.00 53.25 116 ASP A CA 1
ATOM 924 C C . ASP A 1 116 ? -22.275 40.166 -26.302 1.00 53.25 116 ASP A C 1
ATOM 926 O O . ASP A 1 116 ? -22.011 41.290 -26.715 1.00 53.25 116 ASP A O 1
ATOM 930 N N . ALA A 1 117 ? -23.389 39.943 -25.592 1.00 55.09 117 ALA A N 1
ATOM 931 C CA . ALA A 1 117 ? -24.378 40.980 -25.280 1.00 55.09 117 ALA A CA 1
ATOM 932 C C . ALA A 1 117 ? -24.059 41.828 -24.027 1.00 55.09 117 ALA A C 1
ATOM 934 O O . ALA A 1 117 ? -24.848 42.705 -23.682 1.00 55.09 117 ALA A O 1
ATOM 935 N N . LEU A 1 118 ? -22.941 41.585 -23.326 1.00 53.44 118 LEU A N 1
ATOM 936 C CA . LEU A 1 118 ? -22.613 42.263 -22.057 1.00 53.44 118 LEU A CA 1
ATOM 937 C C . LEU A 1 118 ? -21.552 43.376 -22.156 1.00 53.44 118 LEU A C 1
ATOM 939 O O . LEU A 1 118 ? -21.175 43.939 -21.132 1.00 53.44 118 LEU A O 1
ATOM 943 N N . THR A 1 119 ? -21.093 43.751 -23.352 1.00 52.38 119 THR A N 1
ATOM 944 C CA . THR A 1 119 ? -20.067 44.801 -23.550 1.00 52.38 119 THR A CA 1
ATOM 945 C C . THR A 1 119 ? -20.580 46.069 -24.235 1.00 52.38 119 THR A C 1
ATOM 947 O O . THR A 1 119 ? -19.843 46.757 -24.936 1.00 52.38 119 THR A O 1
ATOM 950 N N . SER A 1 120 ? -21.838 46.446 -24.019 1.00 50.78 120 SER A N 1
ATOM 951 C CA . SER A 1 120 ? -22.308 47.796 -24.364 1.00 50.78 120 SER A CA 1
ATOM 952 C C . SER A 1 120 ? -23.118 48.401 -23.223 1.00 50.78 120 SER A C 1
ATOM 954 O O . SER A 1 120 ? -24.342 48.292 -23.190 1.00 50.78 120 SER A O 1
ATOM 956 N N . LEU A 1 121 ? -22.396 49.033 -22.295 1.00 44.25 121 LEU A N 1
ATOM 957 C CA . LEU A 1 121 ? -22.872 50.088 -21.400 1.00 44.25 121 LEU A CA 1
ATOM 958 C C . LEU A 1 121 ? -21.887 51.256 -21.474 1.00 44.25 121 LEU A C 1
ATOM 960 O O . LEU A 1 121 ? -20.667 50.977 -21.449 1.00 44.25 121 LEU A O 1
#

Foldseek 3Di:
DDKDKDFLVQCVVQCPPPPDQVCLVVRPFWDHKAWDADDPFWGKIKTWGQHPVRFIWIFIFIFGDCPDPDDGDDTDPSRPDDDRMGMIHTDDDDDDDDDDDDDDDPDPPDPDPDPPVPPDD

Sequence (121 aa):
MTTRQFTVSELDDLGVPPHRPEDVEDIDTLLADEYVTTLKYTQQRRVIFVAPDGRTYAVEYEAQLDLGDFELGDPPPDYGWDGDT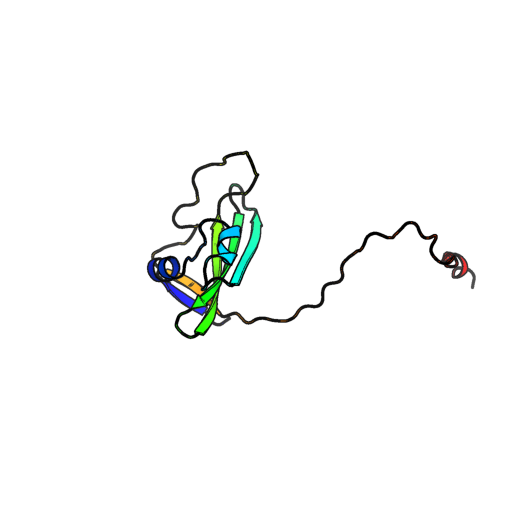VEAVEVKPVPTLAIRWEPVDDEPGPNRPRLDALTSL